Protein AF-W4QTG4-F1 (afdb_monomer_lite)

Secondary structure (DSSP, 8-state):
--HHHHHHHHHHHHB-TTS-BBS-SSGGG-SEEHHHHHHHHGGGTTSSSSHHHHHHHHHHHHHHHTHHHHHHTTTS---SGGGSPPSEE-TTSPBP-SS------SHHHHHHHHHHHHHHHTT------SHHHHHHHHHHHHHHHHHTTTTS---TTTTS-------SSS--

Radius of gyration: 15.85 Å; chains: 1; bounding box: 36×35×53 Å

Foldseek 3Di:
DPVVVVLLVVLVVQQDPQLFGFPDPDPVRRWGFLQSRLVSLVVCLQPPDCSNLSSLLSVLVLLLVCVVLLVVLLAAADPDQVSAQARIDHPVSHRDDPDRAQRQELVSLVSSLVSVCCSCPVVVDPRDPDVSSVVSNVSNVSNCVSNVLQPHQGCYPVNNDRDRDDPDPPPD

InterPro domains:
  IPR008928 Six-hairpin glycosidase superfamily [SSF48208] (8-158)
  IPR011613 GH15-like domain [PF00723] (20-158)
  IPR012341 Six-hairpin glycosidase-like superfamily [G3DSA:1.50.10.10] (7-170)

Structure (mmCIF, N/CA/C/O backbone):
data_AF-W4QTG4-F1
#
_entry.id   AF-W4QTG4-F1
#
loop_
_atom_site.group_PDB
_atom_site.id
_atom_site.type_symbol
_atom_site.label_atom_id
_atom_site.label_alt_id
_atom_site.label_comp_id
_atom_site.label_asym_id
_atom_site.label_entity_id
_atom_site.label_seq_id
_atom_site.pdbx_PDB_ins_code
_atom_site.Cartn_x
_atom_site.Cartn_y
_atom_site.Cartn_z
_atom_site.occupancy
_atom_site.B_iso_or_equiv
_atom_site.auth_seq_id
_atom_site.auth_comp_id
_atom_site.auth_asym_id
_atom_site.auth_atom_id
_atom_site.pdbx_PDB_model_num
ATOM 1 N N . MET A 1 1 ? 3.308 -1.705 34.900 1.00 64.38 1 MET A N 1
ATOM 2 C CA . MET A 1 1 ? 3.374 -0.948 33.634 1.00 64.38 1 MET A CA 1
ATOM 3 C C . MET A 1 1 ? 2.574 -1.728 32.599 1.00 64.38 1 MET A C 1
ATOM 5 O O . MET A 1 1 ? 2.793 -2.928 32.498 1.00 64.38 1 MET A O 1
ATOM 9 N N . ASN A 1 2 ? 1.567 -1.134 31.949 1.00 89.06 2 ASN A N 1
ATOM 10 C CA . ASN A 1 2 ? 0.770 -1.860 30.950 1.00 89.06 2 ASN A CA 1
ATOM 11 C C . ASN A 1 2 ? 1.392 -1.626 29.571 1.00 89.06 2 ASN A C 1
ATOM 13 O O . ASN A 1 2 ? 0.990 -0.714 28.851 1.00 89.06 2 ASN A O 1
ATOM 17 N N . HIS A 1 3 ? 2.376 -2.460 29.236 1.00 92.25 3 HIS A N 1
ATOM 18 C CA . HIS A 1 3 ? 3.154 -2.351 28.002 1.00 92.25 3 HIS A CA 1
ATOM 19 C C . HIS A 1 3 ? 2.282 -2.334 26.743 1.00 92.25 3 HIS A C 1
ATOM 21 O O . HIS A 1 3 ? 2.586 -1.609 25.806 1.00 92.25 3 HIS A O 1
ATOM 27 N N . LEU A 1 4 ? 1.153 -3.053 26.740 1.00 92.94 4 LEU A N 1
ATOM 28 C CA . LEU A 1 4 ? 0.224 -3.040 25.611 1.00 92.94 4 LEU A CA 1
ATOM 29 C C . LEU A 1 4 ? -0.379 -1.646 25.403 1.00 92.94 4 LEU A C 1
ATOM 31 O O . LEU A 1 4 ? -0.397 -1.137 24.285 1.00 92.94 4 LEU A O 1
ATOM 35 N N . LYS A 1 5 ? -0.846 -1.006 26.481 1.00 94.38 5 LYS A N 1
ATOM 36 C CA . LYS A 1 5 ? -1.406 0.351 26.420 1.00 94.38 5 LYS A CA 1
ATOM 37 C C . LYS A 1 5 ? -0.361 1.358 25.931 1.00 94.38 5 LYS A C 1
ATOM 39 O O . LYS A 1 5 ? -0.678 2.219 25.116 1.00 94.38 5 LYS A O 1
ATOM 44 N N . GLU A 1 6 ? 0.877 1.224 26.393 1.00 95.62 6 GLU A N 1
ATOM 45 C CA . GLU A 1 6 ? 2.000 2.050 25.937 1.00 95.62 6 GLU A CA 1
ATOM 46 C C . GLU A 1 6 ? 2.310 1.837 24.455 1.00 95.62 6 GLU A C 1
ATOM 48 O O . GLU A 1 6 ? 2.500 2.817 23.741 1.00 95.62 6 GLU A O 1
ATOM 53 N N . SER A 1 7 ? 2.266 0.596 23.957 1.00 94.94 7 SER A N 1
ATOM 54 C CA . SER A 1 7 ? 2.425 0.317 22.526 1.00 94.94 7 SER A CA 1
ATOM 55 C C . SER A 1 7 ? 1.352 1.006 21.680 1.00 94.94 7 SER A C 1
ATOM 57 O O . SER A 1 7 ? 1.690 1.614 20.671 1.00 94.94 7 SER A O 1
ATOM 59 N N . TYR A 1 8 ? 0.079 0.994 22.094 1.00 95.31 8 TYR A N 1
ATOM 60 C CA . TYR A 1 8 ? -0.975 1.730 21.377 1.00 95.31 8 TYR A CA 1
ATOM 61 C C . TYR A 1 8 ? -0.763 3.247 21.407 1.00 95.31 8 TYR A C 1
ATOM 63 O O . TYR A 1 8 ? -0.998 3.914 20.399 1.00 95.31 8 TYR A O 1
ATOM 71 N N . HIS A 1 9 ? -0.319 3.797 22.540 1.00 95.12 9 HIS A N 1
ATOM 72 C CA . HIS A 1 9 ? 0.010 5.219 22.629 1.00 95.12 9 HIS A CA 1
ATOM 73 C C . HIS A 1 9 ? 1.163 5.590 21.699 1.00 95.12 9 HIS A C 1
ATOM 75 O O . HIS A 1 9 ? 1.068 6.596 21.006 1.00 95.12 9 HIS A O 1
ATOM 81 N N . LEU A 1 10 ? 2.202 4.760 21.636 1.00 94.81 10 LEU A N 1
ATOM 82 C CA . LEU A 1 10 ? 3.336 4.962 20.744 1.00 94.81 10 LEU A CA 1
ATOM 83 C C . LEU A 1 10 ? 2.933 4.837 19.265 1.00 94.81 10 LEU A C 1
ATOM 85 O O . LEU A 1 10 ? 3.282 5.692 18.463 1.00 94.81 10 LEU A O 1
ATOM 89 N N . LEU A 1 11 ? 2.133 3.834 18.890 1.00 95.12 11 LEU A N 1
ATOM 90 C CA . LEU A 1 11 ? 1.611 3.716 17.520 1.00 95.12 11 LEU A CA 1
ATOM 91 C C . LEU A 1 11 ? 0.829 4.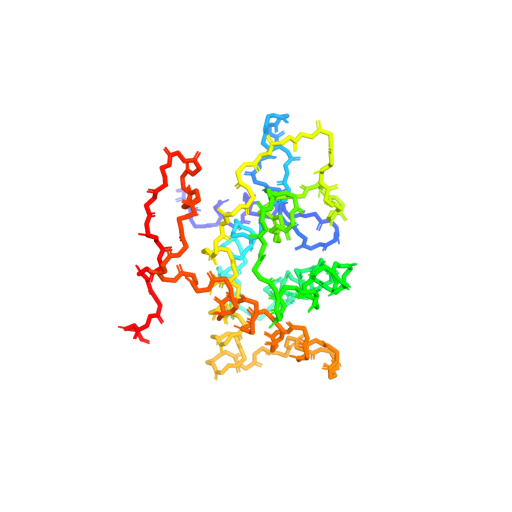965 17.097 1.00 95.12 11 LEU A C 1
ATOM 93 O O . LEU A 1 11 ? 0.944 5.415 15.957 1.00 95.12 11 LEU A O 1
ATOM 97 N N . ALA A 1 12 ? 0.063 5.555 18.016 1.00 94.25 12 ALA A N 1
ATOM 98 C CA . ALA A 1 12 ? -0.686 6.773 17.739 1.00 94.25 12 ALA A CA 1
ATOM 99 C C . ALA A 1 12 ? 0.217 7.984 17.440 1.00 94.25 12 ALA A C 1
ATOM 101 O O . ALA A 1 12 ? -0.223 8.862 16.702 1.00 94.25 12 ALA A O 1
ATOM 102 N N . THR A 1 13 ? 1.459 8.038 17.944 1.00 95.81 13 THR A N 1
ATOM 103 C CA . THR A 1 13 ? 2.379 9.152 17.638 1.00 95.81 13 THR A CA 1
ATOM 104 C C . THR A 1 13 ? 2.949 9.072 16.224 1.00 95.81 13 THR A C 1
ATOM 106 O O . THR A 1 13 ? 3.255 10.104 15.633 1.00 95.81 13 THR A O 1
ATOM 109 N N . PHE A 1 14 ? 3.059 7.869 15.654 1.00 95.81 14 PHE A N 1
ATOM 110 C CA . PHE A 1 14 ? 3.555 7.672 14.289 1.00 95.81 14 PHE A CA 1
ATOM 111 C C . PHE A 1 14 ? 2.502 7.954 13.210 1.00 95.81 14 PHE A C 1
ATOM 113 O O . PHE A 1 14 ? 2.866 8.275 12.073 1.00 95.81 14 PHE A O 1
ATOM 120 N N . LYS A 1 15 ? 1.208 7.861 13.546 1.00 95.69 15 LYS A N 1
ATOM 121 C CA . LYS A 1 15 ? 0.103 8.088 12.605 1.00 95.69 15 LYS A CA 1
ATOM 122 C C . LYS A 1 15 ? 0.005 9.567 12.215 1.00 95.69 15 LYS A C 1
ATOM 124 O O . LYS A 1 15 ? -0.103 10.442 13.067 1.00 95.69 15 LYS A O 1
ATOM 129 N N . GLN A 1 16 ? -0.006 9.833 10.916 1.00 95.12 16 GLN A N 1
ATOM 130 C CA . GLN A 1 16 ? -0.107 11.165 10.329 1.00 95.12 16 GLN A CA 1
ATOM 131 C C . GLN A 1 16 ? -1.569 11.538 10.008 1.00 95.12 16 GLN A C 1
ATOM 133 O O . GLN A 1 16 ? -2.438 10.658 9.952 1.00 95.12 16 GLN A O 1
ATOM 138 N N . PRO A 1 17 ? -1.877 12.830 9.763 1.00 95.38 17 PRO A N 1
ATOM 139 C CA . PRO A 1 17 ? -3.231 13.275 9.412 1.00 95.38 17 PRO A CA 1
ATOM 140 C C . PRO A 1 17 ? -3.814 12.612 8.157 1.00 95.38 17 PRO A C 1
ATOM 142 O O . PRO A 1 17 ? -5.021 12.418 8.081 1.00 95.38 17 PRO A O 1
ATOM 145 N N . ASN A 1 18 ? -2.966 12.206 7.207 1.00 95.56 18 ASN A N 1
ATOM 146 C CA . ASN A 1 18 ? -3.349 11.439 6.013 1.00 95.56 18 ASN A CA 1
ATOM 147 C C . ASN A 1 18 ? -3.549 9.931 6.284 1.00 95.56 18 ASN A C 1
ATOM 149 O O . ASN A 1 18 ? -3.673 9.153 5.346 1.00 95.56 18 ASN A O 1
ATOM 153 N N . HIS A 1 19 ? -3.554 9.511 7.553 1.00 97.25 19 HIS A N 1
ATOM 154 C CA . HIS A 1 19 ? -3.731 8.131 8.026 1.00 97.25 19 HIS A CA 1
ATOM 155 C C . HIS A 1 19 ? -2.609 7.145 7.678 1.00 97.25 19 HIS A C 1
ATOM 157 O O . HIS A 1 19 ? -2.717 5.958 8.010 1.00 97.25 19 HIS A O 1
ATOM 163 N N . LEU A 1 20 ? -1.520 7.631 7.085 1.00 95.50 20 LEU A N 1
ATOM 164 C CA . LEU A 1 20 ? -0.276 6.890 6.923 1.00 95.50 20 LEU A CA 1
ATOM 165 C C . LEU A 1 20 ? 0.530 6.916 8.228 1.00 95.50 20 LEU A C 1
ATOM 167 O O . LEU A 1 20 ? 0.290 7.742 9.108 1.00 95.50 20 LEU A O 1
ATOM 171 N N . TYR A 1 21 ? 1.492 6.008 8.361 1.00 95.50 21 TYR A N 1
ATOM 172 C CA . TYR A 1 21 ? 2.387 5.954 9.515 1.00 95.50 21 TYR A CA 1
ATOM 173 C C . TYR A 1 21 ? 3.822 6.254 9.095 1.00 95.50 21 TYR A C 1
ATOM 175 O O . TYR A 1 21 ? 4.309 5.717 8.099 1.00 95.50 21 TYR A O 1
ATOM 183 N N . LEU A 1 22 ? 4.513 7.072 9.886 1.00 96.00 22 LEU A N 1
ATOM 184 C CA . LEU A 1 22 ? 5.962 7.207 9.783 1.00 96.00 22 LEU A CA 1
ATOM 185 C C . LEU A 1 22 ? 6.637 5.950 10.329 1.00 96.00 22 LEU A C 1
ATOM 187 O O . LEU A 1 22 ? 6.249 5.452 11.382 1.00 96.00 22 LEU A O 1
ATOM 191 N N . ALA A 1 23 ? 7.687 5.481 9.658 1.00 93.44 23 ALA A N 1
ATOM 192 C CA . ALA A 1 23 ? 8.514 4.394 10.181 1.00 93.44 23 ALA A CA 1
ATOM 193 C C . ALA A 1 23 ? 9.296 4.815 11.441 1.00 93.44 23 ALA A C 1
ATOM 195 O O . ALA A 1 23 ? 9.573 3.993 12.310 1.00 93.44 23 ALA A O 1
ATOM 196 N N . SER A 1 24 ? 9.660 6.098 11.543 1.00 92.62 24 SER A N 1
ATOM 197 C CA . SER A 1 24 ? 10.349 6.678 12.697 1.00 92.62 24 SER A CA 1
ATOM 198 C C . SER A 1 24 ? 10.148 8.196 12.765 1.00 92.62 24 SER A C 1
ATOM 200 O O . SER A 1 24 ? 9.915 8.857 11.753 1.00 92.62 24 SER A O 1
ATOM 202 N N . HIS A 1 25 ? 10.313 8.770 13.959 1.00 90.31 25 HIS A N 1
ATOM 203 C CA . HIS A 1 25 ? 10.459 10.217 14.144 1.00 90.31 25 HIS A CA 1
ATOM 204 C C . HIS A 1 25 ? 11.888 10.715 13.868 1.00 90.31 25 HIS A C 1
ATOM 206 O O . HIS A 1 25 ? 12.105 11.921 13.802 1.00 90.31 25 HIS A O 1
ATOM 212 N N . SER A 1 26 ? 12.866 9.816 13.713 1.00 90.06 26 SER A N 1
ATOM 213 C CA . SER A 1 26 ? 14.236 10.191 13.355 1.00 90.06 26 SER A CA 1
ATOM 214 C C . SER A 1 26 ? 14.318 10.685 11.912 1.00 90.06 26 SER A C 1
ATOM 216 O O . SER A 1 26 ? 13.666 10.128 11.032 1.00 90.06 26 SER A O 1
ATOM 218 N N . ASN A 1 27 ? 15.181 11.671 11.656 1.00 83.31 27 ASN A N 1
ATOM 219 C CA . ASN A 1 27 ? 15.372 12.242 10.317 1.00 83.31 27 ASN A CA 1
ATOM 220 C C . ASN A 1 27 ? 15.763 11.183 9.270 1.00 83.31 27 ASN A C 1
ATOM 222 O O . ASN A 1 27 ? 15.283 11.228 8.143 1.00 83.31 27 ASN A O 1
ATOM 226 N N . ASP A 1 28 ? 16.563 10.185 9.656 1.00 82.81 28 ASP A N 1
ATOM 227 C CA . ASP A 1 28 ? 17.055 9.150 8.735 1.00 82.81 28 ASP A CA 1
ATOM 228 C C . ASP A 1 28 ? 15.975 8.145 8.297 1.00 82.81 28 ASP A C 1
ATOM 230 O O . ASP A 1 28 ? 16.131 7.458 7.288 1.00 82.81 28 ASP A O 1
ATOM 234 N N . TYR A 1 29 ? 14.878 8.035 9.054 1.00 83.06 29 TYR A N 1
ATOM 235 C CA . TYR A 1 29 ? 13.777 7.096 8.806 1.00 83.06 29 TYR A CA 1
ATOM 236 C C . TYR A 1 29 ? 12.411 7.798 8.777 1.00 83.06 29 TYR A C 1
ATOM 238 O O . TYR A 1 29 ? 11.372 7.158 8.955 1.00 83.06 29 TYR A O 1
ATOM 246 N N . HIS A 1 30 ? 12.408 9.107 8.509 1.00 91.25 30 HIS A N 1
ATOM 247 C CA . HIS A 1 30 ? 11.210 9.940 8.427 1.00 91.25 30 HIS A CA 1
ATOM 248 C C . HIS A 1 30 ? 10.461 9.734 7.099 1.00 91.25 30 HIS A C 1
ATOM 250 O O . HIS A 1 30 ? 10.281 10.647 6.297 1.00 91.25 30 HIS A O 1
ATOM 256 N N . TYR A 1 31 ? 10.056 8.492 6.850 1.00 93.50 31 TYR A N 1
ATOM 257 C CA . TYR A 1 31 ? 9.397 8.061 5.625 1.00 93.50 31 TYR A CA 1
ATOM 258 C C . TYR A 1 31 ? 8.167 7.233 5.949 1.00 93.50 31 TYR A C 1
ATOM 260 O O . TYR A 1 31 ? 8.102 6.547 6.973 1.00 93.50 31 TYR A O 1
ATOM 268 N N . PHE A 1 32 ? 7.224 7.244 5.020 1.00 94.06 32 PHE A N 1
ATOM 269 C CA . PHE A 1 32 ? 6.153 6.268 4.989 1.00 94.06 32 PHE A CA 1
ATOM 270 C C . PHE A 1 32 ? 6.646 5.012 4.260 1.00 94.06 32 PHE A C 1
ATOM 272 O O . PHE A 1 32 ? 7.086 5.090 3.114 1.00 94.06 32 PHE A O 1
ATOM 279 N N . TRP A 1 33 ? 6.562 3.858 4.919 1.00 95.00 33 TRP A N 1
ATOM 280 C CA . TRP A 1 33 ? 6.777 2.540 4.316 1.00 95.00 33 TRP A CA 1
ATOM 281 C C . TRP A 1 33 ? 5.439 1.804 4.272 1.00 95.00 33 TRP A C 1
ATOM 283 O O . TRP A 1 33 ? 4.776 1.683 5.305 1.00 95.00 33 TRP A O 1
ATOM 293 N N . ILE A 1 34 ? 5.053 1.282 3.102 1.00 95.75 34 ILE A N 1
ATOM 294 C CA . ILE A 1 34 ? 3.752 0.604 2.935 1.00 95.75 34 ILE A CA 1
ATOM 295 C C . ILE A 1 34 ? 3.630 -0.569 3.910 1.00 95.75 34 ILE A C 1
ATOM 297 O O . ILE A 1 34 ? 2.646 -0.674 4.642 1.00 95.75 34 ILE A O 1
ATOM 301 N N . ARG A 1 35 ? 4.665 -1.413 3.973 1.00 95.88 35 ARG A N 1
ATOM 302 C CA . ARG A 1 35 ? 4.727 -2.561 4.884 1.00 95.88 35 ARG A CA 1
ATOM 303 C C . ARG A 1 35 ? 4.540 -2.151 6.344 1.00 95.88 35 ARG A C 1
ATOM 305 O O . ARG A 1 35 ? 3.733 -2.744 7.054 1.00 95.88 35 ARG A O 1
ATOM 312 N N . ASP A 1 36 ? 5.285 -1.150 6.791 1.00 95.56 36 ASP A N 1
ATOM 313 C CA . ASP A 1 36 ? 5.286 -0.709 8.181 1.00 95.56 36 ASP A CA 1
ATOM 314 C C . ASP A 1 36 ? 3.899 -0.176 8.568 1.00 95.56 36 ASP A C 1
ATOM 316 O O . ASP A 1 36 ? 3.366 -0.544 9.612 1.00 95.56 36 ASP A O 1
ATOM 320 N N . ALA A 1 37 ? 3.257 0.605 7.697 1.00 96.19 37 ALA A N 1
ATOM 321 C CA . ALA A 1 37 ? 1.900 1.089 7.929 1.00 96.19 37 ALA A CA 1
ATOM 322 C C . ALA A 1 37 ? 0.847 -0.024 7.936 1.00 96.19 37 ALA A C 1
ATOM 324 O O . ALA A 1 37 ? -0.077 0.024 8.750 1.00 96.19 37 ALA A O 1
ATOM 325 N N . VAL A 1 38 ? 1.000 -1.053 7.092 1.00 97.75 38 VAL A N 1
ATOM 326 C CA . VAL A 1 38 ? 0.168 -2.261 7.173 1.00 97.75 38 VAL A CA 1
ATOM 327 C C . VAL A 1 38 ? 0.295 -2.871 8.567 1.00 97.75 38 VAL A C 1
ATOM 329 O O . VAL A 1 38 ? -0.709 -2.962 9.275 1.00 97.75 38 VAL A O 1
ATOM 332 N N . TYR A 1 39 ? 1.509 -3.210 9.008 1.00 97.12 39 TYR A N 1
ATOM 333 C CA . TYR A 1 39 ? 1.718 -3.864 10.303 1.00 97.12 39 TYR A CA 1
ATOM 334 C C . TYR A 1 39 ? 1.314 -2.993 11.499 1.00 97.12 39 TYR A C 1
ATOM 336 O O . TYR A 1 39 ? 0.723 -3.509 12.446 1.00 97.12 39 TYR A O 1
ATOM 344 N N . MET A 1 40 ? 1.548 -1.681 11.449 1.00 97.25 40 MET A N 1
ATOM 345 C CA . MET A 1 40 ? 1.131 -0.745 12.501 1.00 97.25 40 MET A CA 1
ATOM 346 C C . MET A 1 40 ? -0.390 -0.574 12.593 1.00 97.25 40 MET A C 1
ATOM 348 O O . MET A 1 40 ? -0.904 -0.216 13.654 1.00 97.25 40 MET A O 1
ATOM 352 N N . SER A 1 41 ? -1.123 -0.862 11.515 1.00 97.56 41 SER A N 1
ATOM 353 C CA . SER A 1 41 ? -2.587 -0.820 11.509 1.00 97.56 41 SER A CA 1
ATOM 354 C C . SER A 1 41 ? -3.244 -2.119 12.002 1.00 97.56 41 SER A C 1
ATOM 356 O O . SER A 1 41 ? -4.367 -2.075 12.509 1.00 97.56 41 SER A O 1
ATOM 358 N N . LEU A 1 42 ? -2.559 -3.270 11.910 1.00 97.31 42 LEU A N 1
ATOM 359 C CA . LEU A 1 42 ? -3.113 -4.584 12.276 1.00 97.31 42 LEU A CA 1
ATOM 360 C C . LEU A 1 42 ? -3.638 -4.692 13.721 1.00 97.31 42 LEU A C 1
ATOM 362 O O . LEU A 1 42 ? -4.665 -5.345 13.903 1.00 97.31 42 LEU A O 1
ATOM 366 N N . PRO A 1 43 ? -3.045 -4.050 14.751 1.00 97.12 43 PRO A N 1
ATOM 367 C CA . PRO A 1 43 ? -3.607 -4.065 16.106 1.00 97.12 43 PRO A CA 1
ATOM 368 C C . PRO A 1 43 ? -5.030 -3.491 16.204 1.00 97.12 43 PRO A C 1
ATOM 370 O O . PRO A 1 43 ? -5.744 -3.766 17.164 1.00 97.12 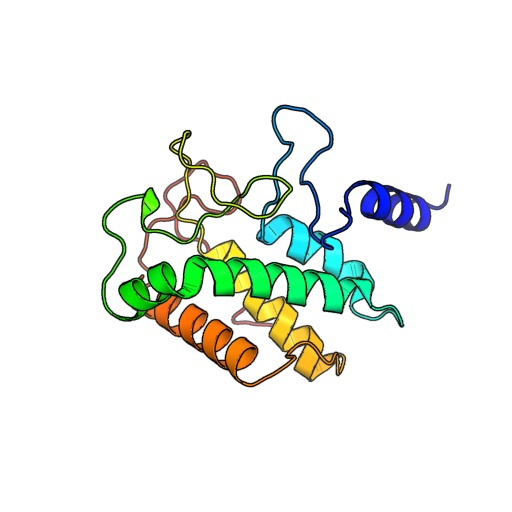43 PRO A O 1
ATOM 373 N N . TYR A 1 44 ? -5.456 -2.699 15.216 1.00 97.38 44 TYR A N 1
ATOM 374 C CA . TYR A 1 44 ? -6.785 -2.092 15.155 1.00 97.38 44 TYR A CA 1
ATOM 375 C C . TYR A 1 44 ? -7.786 -2.905 14.319 1.00 97.38 44 TYR A C 1
ATOM 377 O O . TYR A 1 44 ? -8.948 -2.513 14.197 1.00 97.38 44 TYR A O 1
ATOM 385 N N . LEU A 1 45 ? -7.357 -4.030 13.740 1.00 97.19 45 LEU A N 1
ATOM 386 C CA . LEU A 1 45 ? -8.148 -4.850 12.822 1.00 97.19 45 LEU A CA 1
ATOM 387 C C . LEU A 1 45 ? -9.427 -5.404 13.467 1.00 97.19 45 LEU A C 1
ATOM 389 O O . LEU A 1 45 ? -10.484 -5.407 12.840 1.00 97.19 45 LEU A O 1
ATOM 393 N N . ASP A 1 46 ? -9.347 -5.831 14.725 1.00 96.19 46 ASP A N 1
ATOM 394 C CA . ASP A 1 46 ? -10.463 -6.383 15.503 1.00 96.19 46 ASP A CA 1
ATOM 395 C C . ASP A 1 46 ? -11.182 -5.330 16.366 1.00 96.19 46 ASP A C 1
ATOM 397 O O . ASP A 1 46 ? -12.109 -5.660 17.104 1.00 96.19 46 ASP A O 1
ATOM 401 N N . LYS A 1 47 ? -10.760 -4.062 16.296 1.00 95.75 47 LYS A N 1
ATOM 402 C CA . LYS A 1 47 ? -11.301 -2.975 17.121 1.00 95.75 47 LYS A CA 1
ATOM 403 C C . LYS A 1 47 ? -12.423 -2.237 16.409 1.00 95.75 47 LYS A C 1
ATOM 405 O O . LYS A 1 47 ? -12.390 -2.066 15.187 1.00 95.75 47 LYS A O 1
ATOM 410 N N . ASP A 1 48 ? -13.379 -1.731 17.181 1.00 95.38 48 ASP A N 1
ATOM 411 C CA . ASP A 1 48 ? -14.426 -0.836 16.685 1.00 95.38 48 ASP A CA 1
ATOM 412 C C . ASP A 1 48 ? -13.899 0.603 16.574 1.00 95.38 48 ASP A C 1
ATOM 414 O O . ASP A 1 48 ? -14.157 1.478 17.396 1.00 95.38 48 ASP A O 1
ATOM 418 N N . CYS A 1 49 ? -13.023 0.813 15.596 1.00 95.69 49 CYS A N 1
ATOM 419 C CA . CYS A 1 49 ? -12.486 2.120 15.249 1.00 95.69 49 CYS A CA 1
ATOM 420 C C . CYS A 1 49 ? -12.112 2.141 13.759 1.00 95.69 49 CYS A C 1
ATOM 422 O O . CYS A 1 49 ? -11.905 1.077 13.157 1.00 95.69 49 CYS A O 1
ATOM 424 N N . PRO A 1 50 ? -11.992 3.331 13.150 1.00 97.12 50 PRO A N 1
ATOM 425 C CA . PRO A 1 50 ? -11.734 3.430 11.722 1.00 97.12 50 PRO A CA 1
ATOM 426 C C . PRO A 1 50 ? -10.248 3.284 11.374 1.00 97.12 50 PRO A C 1
ATOM 428 O O . PRO A 1 50 ? -9.930 3.112 10.207 1.00 97.12 50 PRO A O 1
ATOM 431 N N . THR A 1 51 ? -9.335 3.271 12.358 1.00 97.44 51 THR A N 1
ATOM 432 C CA . THR A 1 51 ? -7.879 3.329 12.133 1.00 97.44 51 THR A CA 1
ATOM 433 C C . THR A 1 51 ? -7.370 2.350 11.084 1.00 97.44 51 THR A C 1
ATOM 435 O O . THR A 1 51 ? -6.677 2.778 10.169 1.00 97.44 51 THR A O 1
ATOM 438 N N . PHE A 1 52 ? -7.728 1.068 11.183 1.00 98.44 52 PHE A N 1
ATOM 439 C CA . PHE A 1 52 ? -7.314 0.076 10.192 1.00 98.44 52 PHE A CA 1
ATOM 440 C C . PHE A 1 52 ? -7.850 0.411 8.789 1.00 98.44 52 PHE A C 1
ATOM 442 O O . PHE A 1 52 ? -7.093 0.460 7.822 1.00 98.44 52 PHE A O 1
ATOM 449 N N . THR A 1 53 ? -9.151 0.688 8.687 1.00 98.56 53 THR A N 1
ATOM 450 C CA . THR A 1 53 ? -9.825 0.999 7.420 1.00 98.56 53 THR A CA 1
ATOM 451 C C . THR A 1 53 ? -9.266 2.263 6.768 1.00 98.56 53 THR A C 1
ATOM 453 O O . THR A 1 53 ? -9.007 2.263 5.567 1.00 98.56 53 THR A O 1
ATOM 456 N N . ASP A 1 54 ? -9.053 3.321 7.548 1.00 98.50 54 ASP A N 1
ATOM 457 C CA . ASP A 1 54 ? -8.524 4.595 7.064 1.00 98.50 54 ASP A CA 1
ATOM 458 C C . ASP A 1 54 ? -7.096 4.438 6.547 1.00 98.50 54 ASP A C 1
ATOM 460 O O . ASP A 1 54 ? -6.765 4.963 5.488 1.00 98.50 54 ASP A O 1
ATOM 464 N N . THR A 1 55 ? -6.262 3.662 7.242 1.00 98.44 55 THR A N 1
ATOM 465 C CA . THR A 1 55 ? -4.900 3.385 6.780 1.00 98.44 55 THR A CA 1
ATOM 466 C C . THR A 1 55 ? -4.901 2.554 5.500 1.00 98.44 55 THR A C 1
ATOM 468 O O . THR A 1 55 ? -4.178 2.898 4.572 1.00 98.44 55 THR A O 1
ATOM 471 N N . MET A 1 56 ? -5.740 1.518 5.378 1.00 98.62 56 MET A N 1
ATOM 472 C CA . MET A 1 56 ? -5.842 0.754 4.122 1.00 98.62 56 MET A CA 1
ATOM 473 C C . MET A 1 56 ? -6.304 1.632 2.952 1.00 98.62 56 MET A C 1
ATOM 475 O O . MET A 1 56 ? -5.772 1.510 1.851 1.00 98.62 56 MET A O 1
ATOM 479 N N . ARG A 1 57 ? -7.244 2.557 3.186 1.00 98.62 57 ARG A N 1
ATOM 480 C CA . ARG A 1 57 ? -7.694 3.531 2.177 1.00 98.62 57 ARG A CA 1
ATOM 481 C C . ARG A 1 57 ? -6.607 4.530 1.796 1.00 98.62 57 ARG A C 1
ATOM 483 O O . ARG A 1 57 ? -6.445 4.806 0.615 1.00 98.62 57 ARG A O 1
ATOM 490 N N . ALA A 1 58 ? -5.828 5.012 2.759 1.00 98.31 58 ALA A N 1
ATOM 491 C CA . ALA A 1 58 ? -4.700 5.890 2.475 1.00 98.31 58 ALA A CA 1
ATOM 492 C C . ALA A 1 58 ? -3.622 5.185 1.631 1.00 98.31 58 ALA A C 1
ATOM 494 O O . ALA A 1 58 ? -3.051 5.789 0.727 1.00 98.31 58 ALA A O 1
ATOM 495 N N . ILE A 1 59 ? -3.385 3.889 1.862 1.00 98.50 59 ILE A N 1
ATOM 496 C CA . ILE A 1 59 ? -2.492 3.084 1.016 1.00 98.50 59 ILE A CA 1
ATOM 497 C C . ILE A 1 59 ? -3.092 2.889 -0.391 1.00 98.50 59 ILE A C 1
ATOM 499 O O . ILE A 1 59 ? -2.369 3.018 -1.378 1.00 98.50 59 ILE A O 1
ATOM 503 N N . LEU A 1 60 ? -4.406 2.648 -0.512 1.00 98.62 60 LEU A N 1
ATOM 504 C CA . LEU A 1 60 ? -5.088 2.627 -1.817 1.00 98.62 60 LEU A CA 1
ATOM 505 C C . LEU A 1 60 ? -4.909 3.952 -2.567 1.00 98.62 60 LEU A C 1
ATOM 507 O O . LEU A 1 60 ? -4.640 3.929 -3.762 1.00 98.62 60 LEU A O 1
ATOM 511 N N . ASP A 1 61 ? -4.994 5.092 -1.879 1.00 98.38 61 ASP A N 1
ATOM 512 C CA . ASP A 1 61 ? -4.780 6.410 -2.488 1.00 98.38 61 ASP A CA 1
ATOM 513 C C . ASP A 1 61 ? -3.354 6.583 -3.030 1.00 98.38 61 ASP A C 1
ATOM 515 O O . ASP A 1 61 ? -3.174 7.201 -4.082 1.00 98.38 61 ASP A O 1
ATOM 519 N N . VAL A 1 62 ? -2.348 6.000 -2.368 1.00 97.88 62 VAL A N 1
ATOM 520 C CA . VAL A 1 62 ? -0.972 5.947 -2.891 1.00 97.88 62 VAL A CA 1
ATOM 521 C C . VAL A 1 62 ? -0.922 5.114 -4.173 1.00 97.88 62 VAL A C 1
ATOM 523 O O . VAL A 1 62 ? -0.428 5.600 -5.188 1.00 97.88 62 VAL A O 1
ATOM 526 N N . PHE A 1 63 ? -1.488 3.904 -4.189 1.00 98.06 63 PHE A N 1
ATOM 527 C CA . PHE A 1 63 ? -1.496 3.083 -5.406 1.00 98.06 63 PHE A CA 1
ATOM 528 C C . PHE A 1 63 ? -2.271 3.733 -6.557 1.00 98.06 63 PHE A C 1
ATOM 530 O O . PHE A 1 63 ? -1.805 3.722 -7.691 1.00 98.06 63 PHE A O 1
ATOM 537 N N . LEU A 1 64 ? -3.418 4.355 -6.277 1.00 98.38 64 LEU A N 1
ATOM 538 C CA . LEU A 1 64 ? -4.227 5.054 -7.278 1.00 98.38 64 LEU A CA 1
ATOM 539 C C . LEU A 1 64 ? -3.509 6.270 -7.869 1.00 98.38 64 LEU A C 1
ATOM 541 O O . LEU A 1 64 ? -3.674 6.570 -9.051 1.00 98.38 64 LEU A O 1
ATOM 545 N N . ARG A 1 65 ? -2.694 6.970 -7.073 1.00 97.50 65 ARG A N 1
ATOM 546 C CA . ARG A 1 65 ? -1.865 8.087 -7.549 1.00 97.50 65 ARG A CA 1
ATOM 547 C C . ARG A 1 65 ? -0.855 7.637 -8.605 1.00 97.50 65 ARG A C 1
ATOM 549 O O . ARG A 1 65 ? -0.611 8.365 -9.564 1.00 97.50 65 ARG A O 1
ATOM 556 N N . TYR A 1 66 ? -0.314 6.433 -8.444 1.00 96.81 66 TYR A N 1
ATOM 557 C CA . TYR A 1 66 ? 0.672 5.831 -9.342 1.00 96.81 66 TYR A CA 1
ATOM 558 C C . TYR A 1 66 ? 0.073 4.727 -10.225 1.00 96.81 66 TYR A C 1
ATOM 560 O O . TYR A 1 66 ? 0.801 3.893 -10.759 1.00 96.81 66 TYR A O 1
ATOM 568 N N . GLU A 1 67 ? -1.249 4.746 -10.429 1.00 97.94 67 GLU A N 1
ATOM 569 C CA . GLU A 1 67 ? -1.977 3.748 -11.222 1.00 97.94 67 GLU A CA 1
ATOM 570 C C . GLU A 1 67 ? -1.398 3.610 -12.636 1.00 97.94 67 GLU A C 1
ATOM 572 O O . GLU A 1 67 ? -1.231 2.497 -13.120 1.00 97.94 67 GLU A O 1
ATOM 577 N N . TRP A 1 68 ? -0.988 4.724 -13.252 1.00 97.12 68 TRP A N 1
ATOM 578 C CA . TRP A 1 68 ? -0.354 4.742 -14.574 1.00 97.12 68 TRP A CA 1
ATOM 579 C C . TRP A 1 68 ? 0.932 3.902 -14.641 1.00 97.12 68 TRP A C 1
ATOM 581 O O . TRP A 1 68 ? 1.190 3.254 -15.653 1.00 97.12 68 TRP A O 1
ATOM 591 N N . LYS A 1 69 ? 1.731 3.892 -13.566 1.00 95.00 69 LYS A N 1
ATOM 592 C CA . LYS A 1 69 ? 2.969 3.109 -13.468 1.00 95.00 69 LYS A CA 1
ATOM 593 C C . LYS A 1 69 ? 2.632 1.631 -13.299 1.00 95.00 69 LYS A C 1
ATOM 595 O O . LYS A 1 69 ? 3.193 0.776 -13.977 1.00 95.00 69 LYS A O 1
ATOM 600 N N . ILE A 1 70 ? 1.667 1.340 -12.429 1.00 97.50 70 ILE A N 1
ATOM 601 C CA . ILE A 1 70 ? 1.192 -0.025 -12.179 1.00 97.50 70 ILE A CA 1
ATOM 602 C C . ILE A 1 70 ? 0.611 -0.628 -13.464 1.00 97.50 70 ILE A C 1
ATOM 604 O O . ILE A 1 70 ? 0.897 -1.783 -13.761 1.00 97.50 70 ILE A O 1
ATOM 608 N N . ASP A 1 71 ? -0.132 0.154 -14.252 1.00 98.19 71 ASP A N 1
ATOM 609 C CA . ASP A 1 71 ? -0.752 -0.281 -15.506 1.00 98.19 71 ASP A CA 1
ATOM 610 C C . ASP A 1 71 ? 0.266 -0.797 -16.521 1.00 98.19 71 ASP A C 1
ATOM 612 O O . ASP A 1 71 ? 0.084 -1.895 -17.054 1.00 98.19 71 ASP A O 1
ATOM 616 N N . ILE A 1 72 ? 1.369 -0.073 -16.731 1.00 97.94 72 ILE A N 1
ATOM 617 C CA . ILE A 1 72 ? 2.483 -0.524 -17.584 1.00 97.94 72 ILE A CA 1
ATOM 618 C C . ILE A 1 72 ? 2.947 -1.909 -17.119 1.00 97.94 72 ILE A C 1
ATOM 620 O O . ILE A 1 72 ? 3.016 -2.867 -17.900 1.00 97.94 72 ILE A O 1
ATOM 624 N N . HIS A 1 73 ? 3.160 -2.040 -15.811 1.00 97.00 73 HIS A N 1
ATOM 625 C CA . HIS A 1 73 ? 3.710 -3.241 -15.200 1.00 97.00 73 HIS A CA 1
ATOM 626 C C . HIS A 1 73 ? 2.702 -4.358 -14.925 1.00 97.00 73 HIS A C 1
ATOM 628 O O . HIS A 1 73 ? 3.066 -5.380 -14.351 1.00 97.00 73 HIS A O 1
ATOM 634 N N . THR A 1 74 ? 1.470 -4.243 -15.427 1.00 97.62 74 THR A N 1
ATOM 635 C CA . THR A 1 74 ? 0.574 -5.401 -15.597 1.00 97.62 74 THR A CA 1
ATOM 636 C C . THR A 1 74 ? 0.896 -6.222 -16.848 1.00 97.62 74 THR A C 1
ATOM 638 O O . THR A 1 74 ? 0.468 -7.370 -16.950 1.00 97.62 74 THR A O 1
ATOM 641 N N . SER A 1 75 ? 1.654 -5.650 -17.791 1.00 96.94 75 SER A N 1
ATOM 642 C CA . SER A 1 75 ? 1.968 -6.265 -19.091 1.00 96.94 75 SER A CA 1
ATOM 643 C C . SER A 1 75 ? 3.464 -6.333 -19.409 1.00 96.94 75 SER A C 1
ATOM 645 O O . SER A 1 75 ? 3.886 -7.179 -20.196 1.00 96.94 75 SER A O 1
ATOM 647 N N . GLN A 1 76 ? 4.272 -5.474 -18.784 1.00 96.56 76 GLN A N 1
ATOM 648 C CA . GLN A 1 76 ? 5.712 -5.392 -18.996 1.00 96.56 76 GLN A CA 1
ATOM 649 C C . GLN A 1 76 ? 6.456 -5.465 -17.663 1.00 96.56 76 GLN A C 1
ATOM 651 O O . GLN A 1 76 ? 6.183 -4.692 -16.752 1.00 96.56 76 GLN A O 1
ATOM 656 N N . ARG A 1 77 ? 7.449 -6.349 -17.542 1.00 94.50 77 ARG A N 1
ATOM 657 C CA . ARG A 1 77 ? 8.271 -6.418 -16.323 1.00 94.50 77 ARG A CA 1
ATOM 658 C C . ARG A 1 77 ? 9.077 -5.131 -16.128 1.00 94.50 77 ARG A C 1
ATOM 660 O O . ARG A 1 77 ? 9.683 -4.694 -17.113 1.00 94.50 77 ARG A O 1
ATOM 667 N N . PRO A 1 78 ? 9.142 -4.576 -14.903 1.00 92.81 78 PRO A N 1
ATOM 668 C CA . PRO A 1 78 ? 10.089 -3.515 -14.584 1.00 92.81 78 PRO A CA 1
ATOM 669 C C . PRO A 1 78 ? 11.515 -3.912 -14.996 1.00 92.81 78 PRO A C 1
ATOM 671 O O . PRO A 1 78 ? 11.958 -5.024 -14.713 1.00 92.81 78 PRO A O 1
ATOM 674 N N . GLN A 1 79 ? 12.213 -3.029 -15.703 1.00 90.94 79 GLN A N 1
ATOM 675 C CA . GLN A 1 79 ? 13.601 -3.204 -16.146 1.00 90.94 79 GLN A CA 1
ATOM 676 C C . GLN A 1 79 ? 14.577 -2.339 -15.344 1.00 90.94 79 GLN A C 1
ATOM 678 O O . GLN A 1 79 ? 15.769 -2.634 -15.297 1.00 90.94 79 GLN A O 1
ATOM 683 N N . ALA A 1 80 ? 14.082 -1.277 -14.705 1.00 89.06 80 ALA A N 1
ATOM 684 C CA . ALA A 1 80 ? 14.874 -0.368 -13.886 1.00 89.06 80 ALA A CA 1
ATOM 685 C C . ALA A 1 80 ? 14.263 -0.188 -12.491 1.00 89.06 80 ALA A C 1
ATOM 687 O O . ALA A 1 80 ? 13.059 -0.330 -12.296 1.00 89.06 80 ALA A O 1
ATOM 688 N N . MET A 1 81 ? 15.083 0.168 -11.499 1.00 85.75 81 MET A N 1
ATOM 689 C CA . MET A 1 81 ? 14.643 0.239 -10.097 1.00 85.75 81 MET A CA 1
ATOM 690 C C . MET A 1 81 ? 13.500 1.233 -9.849 1.00 85.75 81 MET A C 1
ATOM 692 O O . MET A 1 81 ? 12.642 0.970 -9.012 1.00 85.75 81 MET A O 1
ATOM 696 N N . TYR A 1 82 ? 13.452 2.343 -10.588 1.00 87.38 82 TYR A N 1
ATOM 697 C CA . TYR A 1 82 ? 12.404 3.368 -10.467 1.00 87.38 82 TYR A CA 1
ATOM 698 C C . TYR A 1 82 ? 11.051 2.957 -11.086 1.00 87.38 82 TYR A C 1
ATOM 700 O O . TYR A 1 82 ? 10.032 3.620 -10.866 1.00 87.38 82 TYR A O 1
ATOM 708 N N . GLU A 1 83 ? 11.044 1.889 -11.889 1.00 91.88 83 GLU A N 1
ATOM 709 C CA . GLU A 1 83 ? 9.842 1.328 -12.513 1.00 91.88 83 GLU A CA 1
ATOM 710 C C . GLU A 1 83 ? 9.042 0.463 -11.528 1.00 91.88 83 GLU A C 1
ATOM 712 O O . GLU A 1 83 ? 7.817 0.373 -11.622 1.00 91.88 83 GLU A O 1
ATOM 717 N N . TYR A 1 84 ? 9.711 -0.127 -10.533 1.00 93.00 84 TYR A N 1
ATOM 718 C CA . TYR A 1 84 ? 9.033 -0.855 -9.464 1.00 93.00 84 TYR A CA 1
ATOM 719 C C . TYR A 1 84 ? 8.135 0.080 -8.652 1.00 93.00 84 TYR A C 1
ATOM 721 O O . TYR A 1 84 ? 8.436 1.258 -8.453 1.00 93.00 84 TYR A O 1
ATOM 729 N N . ILE A 1 85 ? 7.046 -0.466 -8.107 1.00 94.12 85 ILE A N 1
ATOM 730 C CA . ILE A 1 85 ? 6.255 0.245 -7.098 1.00 94.12 85 ILE A CA 1
ATOM 731 C C . ILE A 1 85 ? 7.168 0.550 -5.905 1.00 94.12 85 ILE A C 1
ATOM 733 O O . ILE A 1 85 ? 7.769 -0.355 -5.327 1.00 94.12 85 ILE A O 1
ATOM 737 N N . HIS A 1 86 ? 7.272 1.823 -5.523 1.00 92.38 86 HIS A N 1
ATOM 738 C CA . HIS A 1 86 ? 8.207 2.235 -4.485 1.00 92.38 86 HIS A CA 1
ATOM 739 C C . HIS A 1 86 ? 7.816 1.637 -3.127 1.00 92.38 86 HIS A C 1
ATOM 741 O O . HIS A 1 86 ? 6.666 1.709 -2.696 1.00 92.38 86 HIS A O 1
ATOM 747 N N . ALA A 1 87 ? 8.796 1.092 -2.406 1.00 88.50 87 ALA A N 1
ATOM 748 C CA . ALA A 1 87 ? 8.574 0.558 -1.062 1.00 88.50 87 ALA A CA 1
ATOM 749 C C . ALA A 1 87 ? 8.352 1.650 0.009 1.00 88.50 87 ALA A C 1
ATOM 751 O O . ALA A 1 87 ? 7.744 1.392 1.055 1.00 88.50 87 ALA A O 1
ATOM 752 N N . ARG A 1 88 ? 8.859 2.868 -0.249 1.00 91.75 88 ARG A N 1
ATOM 753 C CA . ARG A 1 88 ? 8.764 4.030 0.642 1.00 91.75 88 ARG A CA 1
ATOM 754 C C . ARG A 1 88 ? 8.492 5.336 -0.093 1.00 91.75 88 ARG A C 1
ATOM 756 O O . ARG A 1 88 ? 8.890 5.497 -1.244 1.00 91.75 88 ARG A O 1
ATOM 763 N N . TYR A 1 89 ? 7.891 6.268 0.633 1.00 94.00 89 TYR A N 1
ATOM 764 C CA . TYR A 1 89 ? 7.427 7.561 0.145 1.00 94.00 89 TYR A CA 1
ATOM 765 C C . TYR A 1 89 ? 7.753 8.649 1.169 1.00 94.00 89 TYR A C 1
ATOM 767 O O . TYR A 1 89 ? 8.019 8.371 2.349 1.00 94.00 89 TYR A O 1
ATOM 775 N N . CYS A 1 90 ? 7.688 9.897 0.723 1.00 93.69 90 CYS A N 1
ATOM 776 C CA . CYS A 1 90 ? 7.622 11.051 1.604 1.00 93.69 90 CYS A CA 1
ATOM 777 C C . CYS A 1 90 ? 6.425 10.928 2.575 1.00 93.69 90 CYS A C 1
ATOM 779 O O . CYS A 1 90 ? 5.460 10.212 2.285 1.00 93.69 90 CYS A O 1
ATOM 781 N N . PRO A 1 91 ? 6.448 11.612 3.734 1.00 92.69 91 PRO A N 1
ATOM 782 C CA . PRO A 1 91 ? 5.342 11.595 4.703 1.00 92.69 91 PRO A CA 1
ATOM 783 C C . PRO A 1 91 ? 3.957 11.954 4.130 1.00 92.69 91 PRO A C 1
ATOM 785 O O . PRO A 1 91 ? 2.929 11.544 4.668 1.00 92.69 91 PRO A O 1
ATOM 788 N N . ASP A 1 92 ? 3.921 12.702 3.029 1.00 90.06 92 ASP A N 1
ATOM 789 C CA . ASP A 1 92 ? 2.727 13.102 2.274 1.00 90.06 92 ASP A CA 1
ATOM 790 C C . ASP A 1 92 ? 2.265 12.060 1.224 1.00 90.06 92 ASP A C 1
ATOM 792 O O . ASP A 1 92 ? 1.259 12.252 0.527 1.00 90.06 92 ASP A O 1
ATOM 796 N N . GLY A 1 93 ? 2.970 10.930 1.127 1.00 90.25 93 GLY A N 1
ATOM 797 C CA . GLY A 1 93 ? 2.655 9.805 0.251 1.00 90.25 93 GLY A CA 1
ATOM 798 C C . GLY A 1 93 ? 3.149 9.956 -1.189 1.00 90.25 93 GLY A C 1
ATOM 799 O O . GLY A 1 93 ? 2.708 9.195 -2.049 1.00 90.25 93 GLY A O 1
ATOM 800 N N . PHE A 1 94 ? 4.010 10.934 -1.490 1.00 93.75 94 PHE A N 1
ATOM 801 C CA . PHE A 1 94 ? 4.637 11.055 -2.811 1.00 93.75 94 PHE A CA 1
ATOM 802 C C . PHE A 1 94 ? 5.934 10.242 -2.908 1.00 93.75 94 PHE A C 1
ATOM 804 O O . PHE A 1 94 ? 6.697 10.126 -1.948 1.00 93.75 94 PHE A O 1
ATOM 811 N N . GLU A 1 95 ? 6.166 9.644 -4.075 1.00 91.94 95 GLU A N 1
ATOM 812 C CA . GLU A 1 95 ? 7.410 8.955 -4.406 1.00 91.94 95 GLU A CA 1
ATOM 813 C C . GLU A 1 95 ? 8.610 9.895 -4.268 1.00 91.94 95 GLU A C 1
ATOM 815 O O . GLU A 1 95 ? 8.538 11.091 -4.541 1.00 91.94 95 GLU A O 1
ATOM 820 N N . ILE A 1 96 ? 9.722 9.315 -3.831 1.00 89.69 96 ILE A N 1
ATOM 821 C CA . ILE A 1 96 ? 11.008 9.993 -3.697 1.00 89.69 96 ILE A CA 1
ATOM 822 C C . ILE A 1 96 ? 11.776 9.731 -4.988 1.00 89.69 96 ILE A C 1
ATOM 824 O O . ILE A 1 96 ? 11.997 8.567 -5.327 1.00 89.69 96 ILE A O 1
ATOM 828 N N . HIS A 1 97 ? 12.177 10.787 -5.694 1.00 84.31 97 HIS A N 1
ATOM 829 C CA . HIS A 1 97 ? 12.845 10.673 -6.996 1.00 84.31 97 HIS A CA 1
ATOM 830 C C . HIS A 1 97 ? 14.323 11.075 -6.946 1.00 84.31 97 HIS A C 1
ATOM 832 O O . HIS A 1 97 ? 15.092 10.732 -7.836 1.00 84.31 97 HIS A O 1
ATOM 838 N N . GLU A 1 98 ? 14.745 11.765 -5.888 1.00 82.06 98 GLU A N 1
ATOM 839 C CA . GLU A 1 98 ? 16.112 12.261 -5.708 1.00 82.06 98 GLU A CA 1
ATOM 840 C C . GLU A 1 98 ? 17.058 11.207 -5.110 1.00 82.06 98 GLU A C 1
ATOM 842 O O . GLU A 1 98 ? 18.235 11.482 -4.884 1.00 82.06 98 GLU A O 1
ATOM 847 N N . GLN A 1 99 ? 16.550 10.010 -4.800 1.00 78.25 99 GLN A N 1
ATOM 848 C CA . GLN A 1 99 ? 17.299 8.936 -4.153 1.00 78.25 99 GLN A CA 1
ATOM 849 C C . GLN A 1 99 ? 17.020 7.614 -4.861 1.00 78.25 99 GLN A C 1
ATOM 851 O O . GLN A 1 99 ? 15.876 7.166 -4.901 1.00 78.25 99 GLN A O 1
ATOM 856 N N . GLU A 1 100 ? 18.068 6.951 -5.340 1.00 70.50 100 GLU A N 1
ATOM 857 C CA . GLU A 1 100 ? 17.962 5.571 -5.803 1.00 70.50 100 GLU A CA 1
ATOM 858 C C . GLU A 1 100 ? 17.980 4.644 -4.581 1.00 70.50 100 GLU A C 1
ATOM 860 O O . GLU A 1 100 ? 18.921 4.643 -3.784 1.00 70.50 100 GLU A O 1
ATOM 865 N N . TRP A 1 101 ? 16.890 3.910 -4.366 1.00 69.19 101 TRP A N 1
ATOM 866 C CA . TRP A 1 101 ? 16.724 3.041 -3.204 1.00 69.19 101 TRP A CA 1
ATOM 867 C C . TRP A 1 101 ? 16.173 1.688 -3.646 1.00 69.19 101 TRP A C 1
ATOM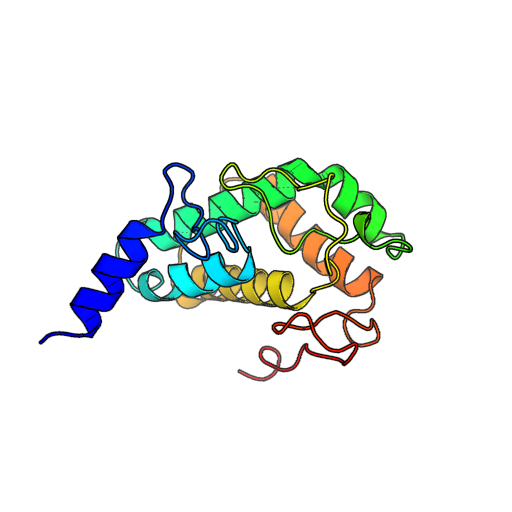 869 O O . TRP A 1 101 ? 15.486 1.613 -4.652 1.00 69.19 101 TRP A O 1
ATOM 879 N N . GLY A 1 102 ? 16.447 0.611 -2.905 1.00 67.56 102 GLY A N 1
ATOM 880 C CA . GLY A 1 102 ? 15.987 -0.750 -3.217 1.00 67.56 102 GLY A CA 1
ATOM 881 C C . GLY A 1 102 ? 14.457 -0.900 -3.257 1.00 67.56 102 GLY A C 1
ATOM 882 O O . GLY A 1 102 ? 13.869 -1.404 -2.301 1.00 67.56 102 GLY A O 1
ATOM 883 N N . HIS A 1 103 ? 13.810 -0.413 -4.320 1.00 73.38 103 HIS A N 1
ATOM 884 C CA . HIS A 1 103 ? 12.358 -0.306 -4.472 1.00 73.38 103 HIS A CA 1
ATOM 885 C C . HIS A 1 103 ? 11.694 -1.640 -4.795 1.00 73.38 103 HIS A C 1
ATOM 887 O O . HIS A 1 103 ? 10.550 -1.831 -4.396 1.00 73.38 103 HIS A O 1
ATOM 893 N N . ALA A 1 104 ? 12.410 -2.561 -5.451 1.00 80.69 104 ALA A N 1
ATOM 894 C CA . ALA A 1 104 ? 11.952 -3.930 -5.658 1.00 80.69 104 ALA A CA 1
ATOM 895 C C . ALA A 1 104 ? 11.770 -4.613 -4.293 1.00 80.69 104 ALA A C 1
ATOM 897 O O . ALA A 1 104 ? 12.739 -5.069 -3.685 1.00 80.69 104 ALA A O 1
ATOM 898 N N . GLN A 1 105 ? 10.541 -4.574 -3.778 1.00 87.12 105 GLN A N 1
ATOM 899 C CA . GLN A 1 105 ? 10.092 -5.181 -2.528 1.00 87.12 105 GLN A CA 1
ATOM 900 C C . GLN A 1 105 ? 8.646 -5.634 -2.718 1.00 87.12 105 GLN A C 1
ATOM 902 O O . GLN A 1 105 ? 7.703 -4.858 -2.550 1.00 87.12 105 GLN A O 1
ATOM 907 N N . HIS A 1 106 ? 8.459 -6.890 -3.108 1.00 91.00 106 HIS A N 1
ATOM 908 C CA . HIS A 1 106 ? 7.126 -7.428 -3.392 1.00 91.00 106 HIS A CA 1
ATOM 909 C C . HIS A 1 106 ? 6.361 -7.767 -2.107 1.00 91.00 106 HIS A C 1
ATOM 911 O O . HIS A 1 106 ? 5.126 -7.786 -2.090 1.00 91.00 106 HIS A O 1
ATOM 917 N N . ASP A 1 107 ? 7.083 -7.959 -1.000 1.00 91.12 107 ASP A N 1
ATOM 918 C CA . ASP A 1 107 ? 6.530 -8.269 0.319 1.00 91.12 107 ASP A CA 1
ATOM 919 C C . ASP A 1 107 ? 5.536 -7.210 0.817 1.00 91.12 107 ASP A C 1
ATOM 921 O O . ASP A 1 107 ? 4.523 -7.557 1.426 1.00 91.12 107 ASP A O 1
ATOM 925 N N . MET A 1 108 ? 5.767 -5.929 0.515 1.00 94.19 108 MET A N 1
ATOM 926 C CA . MET A 1 108 ? 4.848 -4.852 0.893 1.00 94.19 108 MET A CA 1
ATOM 927 C C . MET A 1 108 ? 3.484 -4.959 0.192 1.00 94.19 108 MET A C 1
ATOM 929 O O . MET A 1 108 ? 2.457 -4.681 0.814 1.00 94.19 108 MET A O 1
ATOM 933 N N . ILE A 1 109 ? 3.455 -5.433 -1.060 1.00 96.31 109 ILE A N 1
ATOM 934 C CA . ILE A 1 109 ? 2.217 -5.678 -1.808 1.00 96.31 109 ILE A CA 1
ATOM 935 C C . ILE A 1 109 ? 1.518 -6.906 -1.223 1.00 96.31 109 ILE A C 1
ATOM 937 O O . ILE A 1 109 ? 0.322 -6.859 -0.943 1.00 96.31 109 ILE A O 1
ATOM 941 N N . GLY A 1 110 ? 2.266 -7.981 -0.955 1.00 95.44 110 GLY A N 1
ATOM 942 C CA . GLY A 1 110 ? 1.733 -9.185 -0.313 1.00 95.44 110 GLY A CA 1
ATOM 943 C C . GLY A 1 110 ? 1.108 -8.904 1.059 1.00 95.44 110 GLY A C 1
ATOM 944 O O . GLY A 1 110 ? -0.018 -9.326 1.326 1.00 95.44 110 GLY A O 1
ATOM 945 N N . ALA A 1 111 ? 1.795 -8.133 1.909 1.00 96.44 111 ALA A N 1
ATOM 946 C CA . ALA A 1 111 ? 1.294 -7.724 3.220 1.00 96.44 111 ALA A CA 1
ATOM 947 C C . ALA A 1 111 ? -0.006 -6.914 3.106 1.00 96.44 111 ALA A C 1
ATOM 949 O O . ALA A 1 111 ? -0.962 -7.158 3.845 1.00 96.44 111 ALA A O 1
ATOM 950 N N . PHE A 1 112 ? -0.066 -5.982 2.154 1.00 98.31 112 PHE A N 1
ATOM 951 C CA . PHE A 1 112 ? -1.259 -5.184 1.893 1.00 98.31 112 PHE A CA 1
ATOM 952 C C . PHE A 1 112 ? -2.445 -6.032 1.406 1.00 98.31 112 PHE A C 1
ATOM 954 O O . PHE A 1 112 ? -3.546 -5.914 1.950 1.00 98.31 112 PHE A O 1
ATOM 961 N N . LEU A 1 113 ? -2.225 -6.930 0.438 1.00 98.38 113 LEU A N 1
ATOM 962 C CA . LEU A 1 113 ? -3.262 -7.835 -0.073 1.00 98.38 113 LEU A CA 1
ATOM 963 C C . LEU A 1 113 ? -3.814 -8.738 1.037 1.00 98.38 113 LEU A C 1
ATOM 965 O O . LEU A 1 113 ? -5.031 -8.899 1.158 1.00 98.38 113 LEU A O 1
ATOM 969 N N . PHE A 1 114 ? -2.941 -9.270 1.897 1.00 97.94 114 PHE A N 1
ATOM 970 C CA . PHE A 1 114 ? -3.361 -10.042 3.063 1.00 97.94 114 PHE A CA 1
ATOM 971 C C . PHE A 1 114 ? -4.181 -9.215 4.052 1.00 97.94 114 PHE A C 1
ATOM 973 O O . PHE A 1 114 ? -5.211 -9.692 4.537 1.00 97.94 114 PHE A O 1
ATOM 980 N N . ALA A 1 115 ? -3.758 -7.986 4.352 1.00 98.31 115 ALA A N 1
ATOM 981 C CA . ALA A 1 115 ? -4.472 -7.114 5.275 1.00 98.31 115 ALA A CA 1
ATOM 982 C C . ALA A 1 115 ? -5.881 -6.785 4.761 1.00 98.31 115 ALA A C 1
ATOM 984 O O . ALA A 1 115 ? -6.849 -6.947 5.507 1.00 98.31 115 ALA A O 1
ATOM 985 N N . ILE A 1 116 ? -6.023 -6.408 3.485 1.00 97.62 116 ILE A N 1
ATOM 986 C CA . ILE A 1 116 ? -7.336 -6.156 2.872 1.00 97.62 116 ILE A CA 1
ATOM 987 C C . ILE A 1 116 ? -8.197 -7.419 2.876 1.00 97.62 116 ILE A C 1
ATOM 989 O O . ILE A 1 116 ? -9.333 -7.374 3.355 1.00 97.62 116 ILE A O 1
ATOM 993 N N . GLY A 1 117 ? -7.658 -8.548 2.405 1.00 97.69 117 GLY A N 1
ATOM 994 C CA . GLY A 1 117 ? -8.381 -9.818 2.361 1.00 97.69 117 GLY A CA 1
ATOM 995 C C . GLY A 1 117 ? -8.873 -10.241 3.745 1.00 97.69 117 GLY A C 1
ATOM 996 O O . GLY A 1 117 ? -10.058 -10.520 3.933 1.00 97.69 117 GLY A O 1
ATOM 997 N N . THR A 1 118 ? -7.996 -10.191 4.748 1.00 98.12 118 THR A N 1
ATOM 998 C CA . THR A 1 118 ? -8.333 -10.515 6.139 1.00 98.12 118 THR A CA 1
ATOM 999 C C . THR A 1 118 ? -9.368 -9.542 6.702 1.00 98.12 118 THR A C 1
ATOM 1001 O O . THR A 1 118 ? -10.371 -9.969 7.280 1.00 98.12 118 THR A O 1
ATOM 1004 N N . GLY A 1 119 ? -9.171 -8.235 6.519 1.00 97.94 119 GLY A N 1
ATOM 1005 C CA . GLY A 1 119 ? -10.083 -7.204 7.008 1.00 97.94 119 GLY A CA 1
ATOM 1006 C C . GLY A 1 119 ? -11.489 -7.341 6.443 1.00 97.94 119 GLY A C 1
ATOM 1007 O O . GLY A 1 119 ? -12.456 -7.316 7.204 1.00 97.94 119 GLY A O 1
ATOM 1008 N N . MET A 1 120 ? -11.617 -7.556 5.137 1.00 97.56 120 MET A N 1
ATOM 1009 C CA . MET A 1 120 ? -12.917 -7.686 4.479 1.00 97.56 120 MET A CA 1
ATOM 1010 C C . MET A 1 120 ? -13.571 -9.043 4.761 1.00 97.56 120 MET A C 1
ATOM 1012 O O . MET A 1 120 ? -14.740 -9.099 5.146 1.00 97.56 120 MET A O 1
ATOM 1016 N N . TYR A 1 121 ? -12.835 -10.148 4.611 1.00 97.25 121 TYR A N 1
ATOM 1017 C CA . TYR A 1 121 ? -13.417 -11.487 4.703 1.00 97.25 121 TYR A CA 1
ATOM 1018 C C . TYR A 1 121 ? -13.687 -11.915 6.148 1.00 97.25 121 TYR A C 1
ATOM 1020 O O . TYR A 1 121 ? -14.798 -12.358 6.460 1.00 97.25 121 TYR A O 1
ATOM 1028 N N . LYS A 1 122 ? -12.698 -11.751 7.036 1.00 97.12 122 LYS A N 1
ATOM 1029 C CA . LYS A 1 122 ? -12.760 -12.222 8.427 1.00 97.12 122 LYS A CA 1
ATOM 1030 C C . LYS A 1 122 ? -13.386 -11.193 9.365 1.00 97.12 122 LYS A C 1
ATOM 1032 O O . LYS A 1 122 ? -14.207 -11.566 10.196 1.00 97.12 122 LYS A O 1
ATOM 1037 N N . TYR A 1 123 ? -13.040 -9.914 9.212 1.00 97.31 123 TYR A N 1
ATOM 1038 C CA . TYR A 1 123 ? -13.463 -8.846 10.133 1.00 97.31 123 TYR A CA 1
ATOM 1039 C C . TYR A 1 123 ? -14.572 -7.937 9.587 1.00 97.31 123 TYR A C 1
ATOM 1041 O O . TYR A 1 123 ? -14.982 -7.004 10.274 1.00 97.31 123 TYR A O 1
ATOM 1049 N N . LYS A 1 124 ? -15.070 -8.199 8.369 1.00 97.31 124 LYS A N 1
ATOM 1050 C CA . LYS A 1 124 ? -16.165 -7.451 7.721 1.00 97.31 124 LYS A CA 1
ATOM 1051 C C . LYS A 1 124 ? -15.928 -5.934 7.660 1.00 97.31 124 LYS A C 1
ATOM 1053 O O . LYS A 1 124 ? -16.870 -5.145 7.676 1.00 97.31 124 LYS A O 1
ATOM 1058 N N . LYS A 1 125 ? -14.662 -5.511 7.577 1.00 97.50 125 LYS A N 1
ATOM 1059 C CA . LYS A 1 125 ? -14.284 -4.104 7.417 1.00 97.50 125 LYS A CA 1
ATOM 1060 C C . LYS A 1 125 ? -14.676 -3.625 6.020 1.00 97.50 125 LYS A C 1
ATOM 1062 O O . LYS A 1 125 ? -14.311 -4.243 5.022 1.00 97.50 125 LYS A O 1
ATOM 1067 N N . ASN A 1 126 ? -15.384 -2.500 5.948 1.00 96.81 126 ASN A N 1
ATOM 1068 C CA . ASN A 1 126 ? -15.716 -1.852 4.682 1.00 96.81 126 ASN A CA 1
ATOM 1069 C C . ASN A 1 126 ? -14.532 -1.000 4.195 1.00 96.81 126 ASN A C 1
ATOM 1071 O O . ASN A 1 126 ? -14.430 0.172 4.554 1.00 96.81 126 ASN A O 1
ATOM 1075 N N . ILE A 1 127 ? -13.616 -1.597 3.431 1.00 97.94 127 ILE A N 1
ATOM 1076 C CA . ILE A 1 127 ? -12.392 -0.925 2.966 1.00 97.94 127 ILE A CA 1
ATOM 1077 C C . ILE A 1 127 ? -12.630 -0.199 1.641 1.00 97.94 127 ILE A C 1
ATOM 1079 O O . ILE A 1 127 ? -12.420 1.013 1.576 1.00 97.94 127 ILE A O 1
ATOM 1083 N N . PHE A 1 128 ? -13.107 -0.907 0.615 1.00 98.38 128 PHE A N 1
ATOM 1084 C CA . PHE A 1 128 ? -13.329 -0.333 -0.713 1.00 98.38 128 PHE A CA 1
ATOM 1085 C C . PHE A 1 128 ? -14.434 0.719 -0.704 1.00 98.38 128 PHE A C 1
ATOM 1087 O O . PHE A 1 128 ? -15.517 0.514 -0.160 1.00 98.38 128 PHE A O 1
ATOM 1094 N N . ARG A 1 129 ? -14.148 1.862 -1.323 1.00 98.12 129 ARG A N 1
ATOM 1095 C CA . ARG A 1 129 ? -15.074 2.989 -1.459 1.00 98.12 129 ARG A CA 1
ATOM 1096 C C . ARG A 1 129 ? -15.899 2.880 -2.736 1.00 98.12 129 ARG A C 1
ATOM 1098 O O . ARG A 1 129 ? -17.039 3.329 -2.766 1.00 98.12 129 ARG A O 1
ATOM 1105 N N . ASN A 1 130 ? -15.313 2.323 -3.792 1.00 98.06 130 ASN A N 1
ATOM 1106 C CA . ASN A 1 130 ? -15.916 2.180 -5.114 1.00 98.06 130 ASN A CA 1
ATOM 1107 C C . ASN A 1 130 ? -15.160 1.123 -5.944 1.00 98.06 130 ASN A C 1
ATOM 1109 O O . ASN A 1 130 ? -14.192 0.521 -5.481 1.00 98.06 130 ASN A O 1
ATOM 1113 N N . GLU A 1 131 ? -15.597 0.920 -7.186 1.00 98.12 131 GLU A N 1
ATOM 1114 C CA . GLU A 1 131 ? -14.992 -0.027 -8.130 1.00 98.12 131 GLU A CA 1
ATOM 1115 C C . GLU A 1 131 ? -13.521 0.287 -8.448 1.00 98.12 131 GLU A C 1
ATOM 1117 O O . GLU A 1 131 ? -12.736 -0.620 -8.708 1.00 98.12 131 GLU A O 1
ATOM 1122 N N . ARG A 1 132 ? -13.101 1.554 -8.356 1.00 98.06 132 ARG A N 1
ATOM 1123 C CA . ARG A 1 132 ? -11.709 1.941 -8.607 1.00 98.06 132 ARG A CA 1
ATOM 1124 C C . ARG A 1 132 ? -10.755 1.343 -7.571 1.00 98.06 132 ARG A C 1
ATOM 1126 O O . ARG A 1 132 ? -9.693 0.858 -7.949 1.00 98.06 132 ARG A O 1
ATOM 1133 N N . ASP A 1 133 ? -11.160 1.302 -6.298 1.00 98.62 133 ASP A N 1
ATOM 1134 C CA . ASP A 1 133 ? -10.392 0.636 -5.233 1.00 98.62 133 ASP A CA 1
ATOM 1135 C C . ASP A 1 133 ? -10.266 -0.877 -5.489 1.00 98.62 133 ASP A C 1
ATOM 1137 O O . ASP A 1 133 ? -9.211 -1.469 -5.269 1.00 98.62 133 ASP A O 1
ATOM 1141 N N . HIS A 1 134 ? -11.323 -1.511 -5.998 1.00 98.12 134 HIS A N 1
ATOM 1142 C CA . HIS A 1 134 ? -11.272 -2.920 -6.386 1.00 98.12 134 HIS A CA 1
ATOM 1143 C C . HIS A 1 134 ? -10.319 -3.139 -7.574 1.00 98.12 134 HIS A C 1
ATOM 1145 O O . HIS A 1 134 ? -9.480 -4.042 -7.55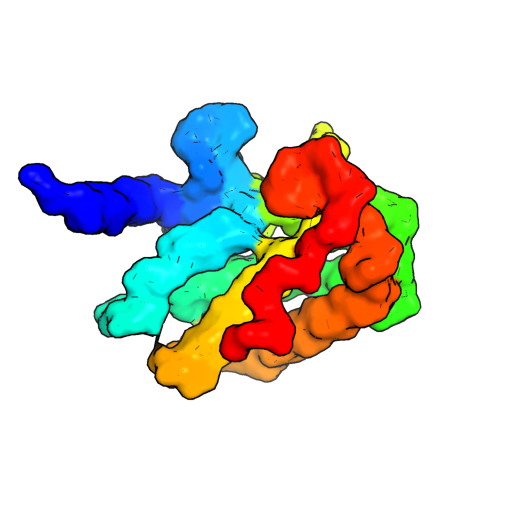5 1.00 98.12 134 HIS A O 1
ATOM 1151 N N . ASN A 1 135 ? -10.403 -2.282 -8.593 1.00 98.50 135 ASN A N 1
ATOM 1152 C CA . ASN A 1 135 ? -9.600 -2.397 -9.807 1.00 98.50 135 ASN A CA 1
ATOM 1153 C C . ASN A 1 135 ? -8.108 -2.205 -9.537 1.00 98.50 135 ASN A C 1
ATOM 1155 O O . ASN A 1 135 ? -7.301 -2.966 -10.069 1.00 98.50 135 ASN A O 1
ATOM 1159 N N . ILE A 1 136 ? -7.723 -1.255 -8.678 1.00 98.69 136 ILE A N 1
ATOM 1160 C CA . ILE A 1 136 ? -6.312 -1.092 -8.313 1.00 98.69 136 ILE A CA 1
ATOM 1161 C C . ILE A 1 136 ? -5.779 -2.315 -7.558 1.00 98.69 136 ILE A C 1
ATOM 1163 O O . ILE A 1 136 ? -4.674 -2.765 -7.846 1.00 98.69 136 ILE A O 1
ATOM 1167 N N . VAL A 1 137 ? -6.573 -2.936 -6.676 1.00 98.62 137 VAL A N 1
ATOM 1168 C CA . VAL A 1 137 ? -6.181 -4.194 -6.014 1.00 98.62 137 VAL A CA 1
ATOM 1169 C C . VAL A 1 137 ? -5.988 -5.321 -7.028 1.00 98.62 137 VAL A C 1
ATOM 1171 O O . VAL A 1 137 ? -4.995 -6.045 -6.955 1.00 98.62 137 VAL A O 1
ATOM 1174 N N . GLN A 1 138 ? -6.877 -5.444 -8.016 1.00 98.50 138 GLN A N 1
ATOM 1175 C CA . GLN A 1 138 ? -6.712 -6.425 -9.089 1.00 98.50 138 GLN A CA 1
ATOM 1176 C C . GLN A 1 138 ? -5.437 -6.170 -9.909 1.00 98.50 138 GLN A C 1
ATOM 1178 O O . GLN A 1 138 ? -4.723 -7.117 -10.247 1.00 98.50 138 GLN A O 1
ATOM 1183 N N . LYS A 1 139 ? -5.112 -4.905 -10.190 1.00 98.69 139 LYS A N 1
ATOM 1184 C CA . LYS A 1 139 ? -3.874 -4.519 -10.881 1.00 98.69 139 LYS A CA 1
ATOM 1185 C C . LYS A 1 139 ? -2.626 -4.875 -10.075 1.00 98.69 139 LYS A C 1
ATOM 1187 O O . LYS A 1 139 ? -1.662 -5.338 -10.669 1.00 98.69 139 LYS A O 1
ATOM 1192 N N . LEU A 1 140 ? -2.646 -4.763 -8.744 1.00 98.44 140 LEU A N 1
ATOM 1193 C CA . LEU A 1 140 ? -1.530 -5.208 -7.894 1.00 98.44 140 LEU A CA 1
ATOM 1194 C C . LEU A 1 140 ? -1.274 -6.719 -8.001 1.00 98.44 140 LEU A C 1
ATOM 1196 O O . LEU A 1 140 ? -0.123 -7.150 -8.023 1.00 98.44 140 LEU A O 1
ATOM 1200 N N . VAL A 1 141 ? -2.331 -7.531 -8.112 1.00 98.06 141 VAL A N 1
ATOM 1201 C CA . VAL A 1 141 ? -2.189 -8.977 -8.356 1.00 98.06 141 VAL A CA 1
ATOM 1202 C C . VAL A 1 141 ? -1.564 -9.232 -9.730 1.00 98.06 141 VAL A C 1
ATOM 1204 O O . VAL A 1 141 ? -0.634 -10.028 -9.843 1.00 98.06 141 VAL A O 1
ATOM 1207 N N . LEU A 1 142 ? -2.033 -8.534 -10.768 1.00 98.19 142 LEU A N 1
ATOM 1208 C CA . LEU A 1 142 ? -1.477 -8.648 -12.121 1.00 98.19 142 LEU A CA 1
ATOM 1209 C C . LEU A 1 142 ? -0.019 -8.180 -12.185 1.00 98.19 142 LEU A C 1
ATOM 1211 O O . LEU A 1 142 ? 0.794 -8.832 -12.830 1.00 98.19 142 LEU A O 1
ATOM 1215 N N . TYR A 1 143 ? 0.322 -7.110 -11.470 1.00 97.62 143 TYR A N 1
ATOM 1216 C CA . TYR A 1 143 ? 1.688 -6.620 -11.318 1.00 97.62 143 TYR A CA 1
ATOM 1217 C C . TYR A 1 143 ? 2.603 -7.698 -10.729 1.00 97.62 143 TYR A C 1
ATOM 1219 O O . TYR A 1 143 ? 3.625 -8.028 -11.323 1.00 97.62 143 TYR A O 1
ATOM 1227 N N . LEU A 1 144 ? 2.215 -8.312 -9.604 1.00 96.00 144 LEU A N 1
ATOM 1228 C CA . LEU A 1 144 ? 2.997 -9.384 -8.977 1.00 96.00 144 LEU A CA 1
ATOM 1229 C C . LEU A 1 144 ? 3.208 -10.575 -9.927 1.00 96.00 144 LEU A C 1
ATOM 1231 O O . LEU A 1 144 ? 4.302 -11.141 -9.982 1.00 96.00 144 LEU A O 1
ATOM 1235 N N . MET A 1 145 ? 2.177 -10.938 -10.696 1.00 96.44 145 MET A N 1
ATOM 1236 C CA . MET A 1 145 ? 2.265 -11.988 -11.715 1.00 96.44 145 MET A CA 1
ATOM 1237 C C . MET A 1 145 ? 3.195 -11.605 -12.869 1.00 96.44 145 MET A C 1
ATOM 1239 O O . MET A 1 145 ? 4.005 -12.429 -13.288 1.00 96.44 145 MET A O 1
ATOM 1243 N N . CYS A 1 146 ? 3.105 -10.366 -13.356 1.00 95.94 146 CYS A N 1
ATOM 1244 C CA . CYS A 1 146 ? 3.951 -9.838 -14.420 1.00 95.94 146 CYS A CA 1
ATOM 1245 C C . CYS A 1 146 ? 5.423 -9.854 -14.000 1.00 95.94 146 CYS A C 1
ATOM 1247 O O . CYS A 1 146 ? 6.252 -10.428 -14.705 1.00 95.94 146 CYS A O 1
ATOM 1249 N N . CYS A 1 147 ? 5.729 -9.336 -12.805 1.00 92.50 147 CYS A N 1
ATOM 1250 C CA . CYS A 1 147 ? 7.062 -9.381 -12.205 1.00 92.50 147 CYS A CA 1
ATOM 1251 C C . CYS A 1 147 ? 7.576 -10.810 -12.007 1.00 92.50 147 CYS A C 1
ATOM 1253 O O . CYS A 1 147 ? 8.783 -11.001 -11.946 1.00 92.50 147 CYS A O 1
ATOM 1255 N N . ARG A 1 148 ? 6.683 -11.809 -11.934 1.00 92.06 148 ARG A N 1
ATOM 1256 C CA . ARG A 1 148 ? 6.986 -13.176 -11.490 1.00 92.06 148 ARG A CA 1
ATOM 1257 C C . ARG A 1 148 ? 7.669 -13.133 -10.130 1.00 92.06 148 ARG A C 1
ATOM 1259 O O . ARG A 1 148 ? 8.777 -13.626 -9.987 1.00 92.06 148 ARG A O 1
ATOM 1266 N N . TYR A 1 149 ? 7.011 -12.539 -9.133 1.00 86.31 149 TYR A N 1
ATOM 1267 C CA . TYR A 1 149 ? 7.600 -12.252 -7.812 1.00 86.31 149 TYR A CA 1
ATOM 1268 C C . TYR A 1 149 ? 8.298 -13.449 -7.122 1.00 86.31 149 TYR A C 1
ATOM 1270 O O . TYR A 1 149 ? 9.104 -13.258 -6.221 1.00 86.31 149 TYR A O 1
ATOM 1278 N N . TRP A 1 150 ? 7.965 -14.690 -7.496 1.00 85.31 150 TRP A N 1
ATOM 1279 C CA . TRP A 1 150 ? 8.586 -15.922 -6.990 1.00 85.31 150 TRP A CA 1
ATOM 1280 C C . TRP A 1 150 ? 9.930 -16.269 -7.661 1.00 85.31 150 TRP A C 1
ATOM 1282 O O . TRP A 1 150 ? 10.636 -17.148 -7.182 1.00 85.31 150 TRP A O 1
ATOM 1292 N N . GLU A 1 151 ? 10.254 -15.610 -8.772 1.00 86.19 151 GLU A N 1
ATOM 1293 C CA . GLU A 1 151 ? 11.482 -15.711 -9.576 1.00 86.19 151 GLU A CA 1
ATOM 1294 C C . GLU A 1 151 ? 12.230 -14.370 -9.685 1.00 86.19 151 GLU A C 1
ATOM 1296 O O . GLU A 1 151 ? 13.365 -14.339 -10.153 1.00 86.19 151 GLU A O 1
ATOM 1301 N N . ASP A 1 152 ? 11.616 -13.281 -9.230 1.00 80.50 152 ASP A N 1
ATOM 1302 C CA . ASP A 1 152 ? 12.188 -11.941 -9.219 1.00 80.50 152 ASP A CA 1
ATOM 1303 C C . ASP A 1 152 ? 13.042 -11.738 -7.963 1.00 80.50 152 ASP A C 1
ATOM 1305 O O . ASP A 1 152 ? 12.546 -11.849 -6.838 1.00 80.50 152 ASP A O 1
ATOM 1309 N N . GLU A 1 153 ? 14.332 -11.461 -8.145 1.00 78.31 153 GLU A N 1
ATOM 1310 C CA . GLU A 1 153 ? 15.190 -11.060 -7.034 1.00 78.31 153 GLU A CA 1
ATOM 1311 C C . GLU A 1 153 ? 14.733 -9.689 -6.536 1.00 78.31 153 GLU A C 1
ATOM 1313 O O . GLU A 1 153 ? 14.703 -8.709 -7.277 1.00 78.31 153 GLU A O 1
ATOM 1318 N N . ASP A 1 154 ? 14.350 -9.627 -5.265 1.00 77.50 154 ASP A N 1
ATOM 1319 C CA . ASP A 1 154 ? 13.937 -8.393 -4.617 1.00 77.50 154 ASP A CA 1
ATOM 1320 C C . ASP A 1 154 ? 14.822 -8.115 -3.399 1.00 77.50 154 ASP A C 1
ATOM 1322 O O . ASP A 1 154 ? 15.615 -8.948 -2.957 1.00 77.50 154 ASP A O 1
ATOM 1326 N N . ASN A 1 155 ? 14.726 -6.903 -2.860 1.00 75.56 155 ASN A N 1
ATOM 1327 C CA . ASN A 1 155 ? 15.580 -6.472 -1.756 1.00 75.56 155 ASN A CA 1
ATOM 1328 C C . ASN A 1 155 ? 15.163 -7.077 -0.403 1.00 75.56 155 ASN A C 1
ATOM 1330 O O . ASN A 1 155 ? 15.803 -6.786 0.619 1.00 75.56 155 ASN A O 1
ATOM 1334 N N . GLY A 1 156 ? 14.074 -7.855 -0.377 1.00 68.69 156 GLY A N 1
ATOM 1335 C CA . GLY A 1 156 ? 13.416 -8.385 0.808 1.00 68.69 156 GLY A CA 1
ATOM 1336 C C . GLY A 1 156 ? 13.043 -7.322 1.850 1.00 68.69 156 GLY A C 1
ATOM 1337 O O . GLY A 1 156 ? 13.365 -6.139 1.750 1.00 68.69 156 GLY A O 1
ATOM 1338 N N . MET A 1 157 ? 12.421 -7.750 2.947 1.00 73.31 157 MET A N 1
ATOM 1339 C CA . MET A 1 157 ? 12.054 -6.891 4.083 1.00 73.31 157 MET A CA 1
ATOM 1340 C C . MET A 1 157 ? 13.250 -6.108 4.657 1.00 73.31 157 MET A C 1
ATOM 1342 O O . MET A 1 157 ? 13.097 -4.970 5.107 1.00 73.31 157 MET A O 1
ATOM 1346 N N . TRP A 1 158 ? 14.451 -6.698 4.613 1.00 65.56 158 TRP A N 1
ATOM 1347 C CA . TRP A 1 158 ? 15.664 -6.161 5.239 1.00 65.56 158 TRP A CA 1
ATOM 1348 C C . TRP A 1 158 ? 16.559 -5.318 4.325 1.00 65.56 158 TRP A C 1
ATOM 1350 O O . TRP A 1 158 ? 17.580 -4.822 4.804 1.00 65.56 158 TRP A O 1
ATOM 1360 N N . LYS A 1 159 ? 16.180 -5.099 3.057 1.00 51.22 159 LYS A N 1
ATOM 1361 C CA . LYS A 1 159 ? 16.845 -4.159 2.129 1.00 51.22 159 LYS A CA 1
ATOM 1362 C C . LYS A 1 159 ? 18.328 -4.472 1.872 1.00 51.22 159 LYS A C 1
ATOM 1364 O O . LYS A 1 159 ? 19.111 -3.550 1.649 1.00 51.22 159 LYS A O 1
ATOM 1369 N N . LYS A 1 160 ? 18.745 -5.735 2.021 1.00 52.72 160 LYS A N 1
ATOM 1370 C CA . LYS A 1 160 ? 20.171 -6.114 2.082 1.00 52.72 160 LYS A CA 1
ATOM 1371 C C . LYS A 1 160 ? 20.556 -7.382 1.319 1.00 52.72 160 LYS A C 1
ATOM 1373 O O . LYS A 1 160 ? 21.741 -7.701 1.302 1.00 52.72 160 LYS A O 1
ATOM 1378 N N . THR A 1 161 ? 19.620 -8.086 0.679 1.00 46.41 161 THR A N 1
ATOM 1379 C CA . THR A 1 161 ? 19.974 -9.311 -0.051 1.00 46.41 161 THR A CA 1
ATOM 1380 C C . THR A 1 161 ? 19.000 -9.597 -1.187 1.00 46.41 161 THR A C 1
ATOM 1382 O O . THR A 1 161 ? 17.806 -9.697 -0.931 1.00 46.41 161 THR A O 1
ATOM 1385 N N . GLU A 1 162 ? 19.538 -9.803 -2.390 1.00 46.78 162 GLU A N 1
ATOM 1386 C CA . GLU A 1 162 ? 18.883 -10.380 -3.574 1.00 46.78 162 GLU A CA 1
ATOM 1387 C C . GLU A 1 162 ? 18.541 -11.860 -3.311 1.00 46.78 162 GLU A C 1
ATOM 1389 O O . GLU A 1 162 ? 19.252 -12.769 -3.739 1.00 46.78 162 GLU A O 1
ATOM 1394 N N . LYS A 1 163 ? 17.522 -12.143 -2.488 1.00 47.22 163 LYS A N 1
ATOM 1395 C CA . LYS A 1 163 ? 17.008 -13.512 -2.294 1.00 47.22 163 LYS A CA 1
ATOM 1396 C C . LYS A 1 163 ? 15.501 -13.524 -2.067 1.00 47.22 163 LYS A C 1
ATOM 1398 O O . LYS A 1 163 ? 14.989 -12.782 -1.237 1.00 47.22 163 LYS A O 1
ATOM 1403 N N . PHE A 1 164 ? 14.850 -14.474 -2.744 1.00 44.22 164 PHE A N 1
ATOM 1404 C CA . PHE A 1 164 ? 13.424 -14.800 -2.689 1.00 44.22 164 PHE A CA 1
ATOM 1405 C C . PHE A 1 164 ? 12.809 -14.668 -1.297 1.00 44.22 164 PHE A C 1
ATOM 1407 O O . PHE A 1 164 ? 13.095 -15.470 -0.404 1.00 44.22 164 PHE A O 1
ATOM 1414 N N . MET A 1 165 ? 11.889 -13.719 -1.128 1.00 44.25 165 MET A N 1
ATOM 1415 C CA . MET A 1 165 ? 11.046 -13.686 0.057 1.00 44.25 165 MET A CA 1
ATOM 1416 C C . MET A 1 165 ? 9.601 -13.335 -0.276 1.00 44.25 165 MET A C 1
ATOM 1418 O O . MET A 1 165 ? 9.120 -12.231 -0.044 1.00 44.25 165 MET A O 1
ATOM 1422 N N . LEU A 1 166 ? 8.865 -14.364 -0.693 1.00 42.50 166 LEU A N 1
ATOM 1423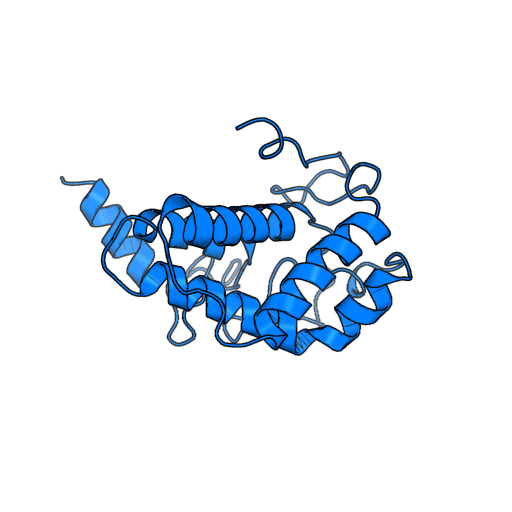 C CA . LEU A 1 166 ? 7.431 -14.433 -0.445 1.00 42.50 166 LEU A CA 1
ATOM 1424 C C . LEU A 1 166 ? 7.062 -15.816 0.105 1.00 42.50 166 LEU A C 1
ATOM 1426 O O . LEU A 1 166 ? 6.389 -16.616 -0.535 1.00 42.50 166 LEU A O 1
ATOM 1430 N N . VAL A 1 167 ? 7.517 -16.120 1.322 1.00 40.16 167 VAL A N 1
ATOM 1431 C CA . VAL A 1 167 ? 6.999 -17.265 2.085 1.00 40.16 167 VAL A CA 1
ATOM 1432 C C . VAL A 1 167 ? 6.510 -16.760 3.434 1.00 40.16 167 VAL A C 1
ATOM 1434 O O . VAL A 1 167 ? 7.236 -16.772 4.420 1.00 40.16 167 VAL A O 1
ATOM 1437 N N . ALA A 1 168 ? 5.264 -16.290 3.465 1.00 33.34 168 ALA A N 1
ATOM 1438 C CA . ALA A 1 168 ? 4.525 -16.155 4.722 1.00 33.34 168 ALA A CA 1
ATOM 1439 C C . ALA A 1 168 ? 2.998 -16.299 4.596 1.00 33.34 168 ALA A C 1
ATOM 1441 O O . ALA A 1 168 ? 2.341 -16.418 5.622 1.00 33.34 168 ALA A O 1
ATOM 1442 N N . LEU A 1 169 ? 2.402 -16.296 3.394 1.00 36.66 169 LEU A N 1
ATOM 1443 C CA . LEU A 1 169 ? 0.949 -16.075 3.279 1.00 36.66 169 LEU A CA 1
ATOM 1444 C C . LEU A 1 169 ? 0.158 -17.069 2.413 1.00 36.66 169 LEU A C 1
ATOM 1446 O O . LEU A 1 169 ? -1.044 -16.896 2.264 1.00 36.66 169 LEU A O 1
ATOM 1450 N N . VAL A 1 170 ? 0.776 -18.138 1.896 1.00 27.75 170 VAL A N 1
ATOM 1451 C CA . VAL A 1 170 ? 0.062 -19.165 1.094 1.00 27.75 170 VAL A CA 1
ATOM 1452 C C . VAL A 1 170 ? -0.316 -20.416 1.917 1.00 27.75 170 VAL A C 1
ATOM 1454 O O . VAL A 1 170 ? -0.928 -21.335 1.392 1.00 27.75 170 VAL A O 1
ATOM 1457 N N . HIS A 1 171 ? -0.008 -20.466 3.220 1.00 26.30 171 HIS A N 1
ATOM 1458 C CA . HIS A 1 171 ? -0.279 -21.646 4.067 1.00 26.30 171 HIS A CA 1
ATOM 1459 C C . HIS A 1 171 ? -0.898 -21.326 5.444 1.00 26.30 171 HIS A C 1
ATOM 1461 O O . HIS A 1 171 ? -0.631 -22.044 6.406 1.00 26.30 171 HIS A O 1
ATOM 1467 N N . ALA A 1 172 ? -1.712 -20.271 5.564 1.00 32.16 172 ALA A N 1
ATOM 1468 C CA . ALA A 1 172 ? -2.441 -19.957 6.801 1.00 32.16 172 ALA A CA 1
ATOM 1469 C C . ALA A 1 172 ? -3.954 -19.880 6.574 1.00 32.16 172 ALA A C 1
ATOM 1471 O O . ALA A 1 172 ? -4.361 -19.241 5.579 1.00 32.16 172 ALA A O 1
#

Organism: Halalkalibacter akibai (strain ATCC 43226 / DSM 21942 /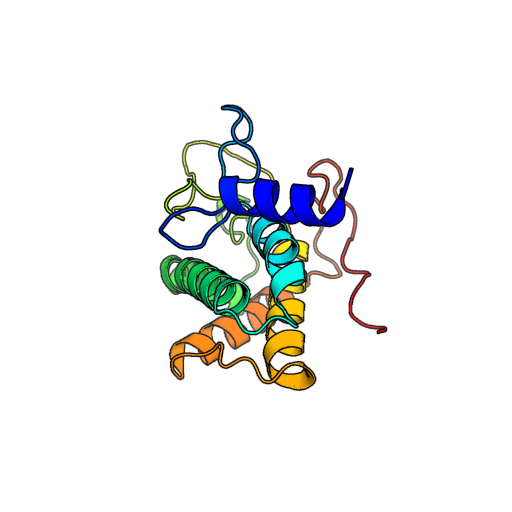 CIP 109018 / JCM 9157 / 1139) (NCBI:txid1236973)

pLDDT: mean 88.8, std 16.11, range [26.3, 98.69]

Sequence (172 aa):
MNHLKESYHLLATFKQPNHLYLASHSNDYHYFWIRDAVYMSLPYLDKDCPTFTDTMRAILDVFLRYEWKIDIHTSQRPQAMYEYIHARYCPDGFEIHEQEWGHAQHDMIGAFLFAIGTGMYKYKKNIFRNERDHNIVQKLVLYLMCCRYWEDEDNGMWKKTEKFMLVALVHA